Protein AF-A0A9D0W1L2-F1 (afdb_monomer_lite)

Foldseek 3Di:
DQCPPDVVNCVVVVVDDDDDDPVVVVVVLVVVLPDQDDQLVVLCVPVNDPGSVVVSVVCVVSPVVVRPPDPPPD

Radius of gyration: 15.38 Å; chains: 1; bounding box: 27×31×44 Å

Secondary structure (DSSP, 8-state):
------HHHHHHTTSS---S-HHHHHHHHHHHHHS---HHHHHHHHHHHHHHHHHHHHHHHHTTT-PPP-----

pLDDT: mean 76.89, std 13.68, range [35.56, 91.0]

Structure (mmCIF, N/CA/C/O backbone):
data_AF-A0A9D0W1L2-F1
#
_entry.id   AF-A0A9D0W1L2-F1
#
loop_
_atom_site.group_PDB
_atom_site.id
_atom_site.type_symbol
_atom_site.label_atom_id
_atom_site.label_alt_id
_atom_site.label_comp_id
_atom_site.label_asym_id
_atom_site.label_entity_id
_atom_site.label_seq_id
_atom_site.pdbx_PDB_ins_code
_atom_site.Cartn_x
_atom_site.Cartn_y
_atom_site.Cartn_z
_atom_site.occupancy
_atom_site.B_iso_or_equiv
_atom_site.auth_seq_id
_atom_site.auth_comp_id
_atom_site.auth_asym_id
_atom_site.auth_atom_id
_atom_site.pdbx_PDB_model_num
ATOM 1 N N . VAL A 1 1 ? 1.789 19.024 1.265 1.00 40.00 1 VAL A N 1
ATOM 2 C CA . VAL A 1 1 ? 0.983 18.298 2.272 1.00 40.00 1 VAL A CA 1
ATOM 3 C C . VAL A 1 1 ? 0.175 17.248 1.531 1.00 40.00 1 VAL A C 1
ATOM 5 O O . VAL A 1 1 ? -0.878 17.548 0.990 1.00 40.00 1 VAL A O 1
ATOM 8 N N . THR A 1 2 ? 0.741 16.058 1.367 1.00 44.47 2 THR A N 1
ATOM 9 C CA . THR A 1 2 ? 0.069 14.904 0.76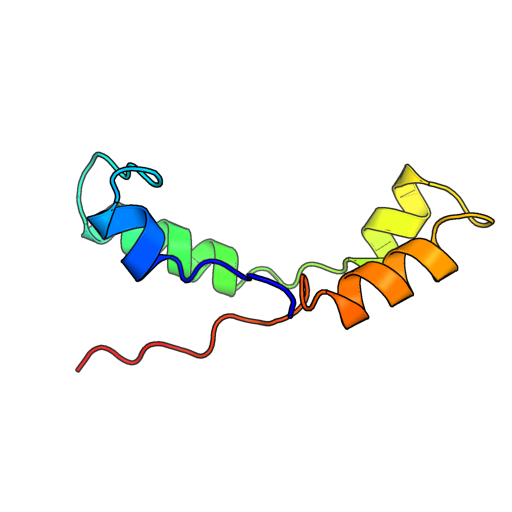4 1.00 44.47 2 THR A CA 1
ATOM 10 C C . THR A 1 2 ? -0.751 14.238 1.859 1.00 44.47 2 THR A C 1
ATOM 12 O O . THR A 1 2 ? -0.198 13.721 2.825 1.00 44.47 2 THR A O 1
ATOM 15 N N . ARG A 1 3 ? -2.077 14.316 1.756 1.00 49.94 3 ARG A N 1
ATOM 16 C CA . ARG A 1 3 ? -2.996 13.692 2.707 1.00 49.94 3 ARG A CA 1
ATOM 17 C C . ARG A 1 3 ? -3.097 12.202 2.364 1.00 49.94 3 ARG A C 1
ATOM 19 O O . ARG A 1 3 ? -4.045 11.780 1.717 1.00 49.94 3 ARG A O 1
ATOM 26 N N . SER A 1 4 ? -2.071 11.437 2.736 1.00 61.62 4 SER A N 1
ATOM 27 C CA . SER A 1 4 ? -2.194 9.987 2.887 1.00 61.62 4 SER A CA 1
ATOM 28 C C . SER A 1 4 ? -3.124 9.792 4.077 1.00 61.62 4 SER A C 1
ATOM 30 O O . SER A 1 4 ? -2.696 9.941 5.218 1.00 61.62 4 SER A O 1
ATOM 32 N N . GLU A 1 5 ? -4.425 9.662 3.821 1.00 64.69 5 GLU A N 1
ATOM 33 C CA . GLU A 1 5 ? -5.384 9.428 4.896 1.00 64.69 5 GLU A CA 1
ATOM 34 C C . GLU A 1 5 ? -5.057 8.075 5.522 1.00 64.69 5 GLU A C 1
ATOM 36 O O . GLU A 1 5 ? -5.012 7.053 4.841 1.00 64.69 5 GLU A O 1
ATOM 41 N N . ASP A 1 6 ? -4.745 8.113 6.810 1.00 75.75 6 ASP A N 1
ATOM 42 C CA . ASP A 1 6 ? -4.413 6.944 7.604 1.00 75.75 6 ASP A CA 1
ATOM 43 C C . ASP A 1 6 ? -5.617 5.972 7.640 1.00 75.75 6 ASP A C 1
ATOM 45 O O . ASP A 1 6 ? -6.757 6.419 7.818 1.00 75.75 6 ASP A O 1
ATOM 49 N N . PRO A 1 7 ? -5.419 4.662 7.409 1.00 72.00 7 PRO A N 1
ATOM 50 C CA . PRO A 1 7 ? -6.513 3.695 7.326 1.00 72.00 7 PRO A CA 1
ATOM 51 C C . PRO A 1 7 ? -7.365 3.632 8.600 1.00 72.00 7 PRO A C 1
ATOM 53 O O . PRO A 1 7 ? -8.583 3.479 8.483 1.00 72.00 7 PRO A O 1
ATOM 56 N N . ASP A 1 8 ? -6.780 3.840 9.786 1.00 76.50 8 ASP A N 1
ATOM 57 C CA . ASP A 1 8 ? -7.544 3.896 11.039 1.00 76.50 8 ASP A CA 1
ATOM 58 C C . ASP A 1 8 ? -8.485 5.105 11.021 1.00 76.50 8 ASP A C 1
ATOM 60 O O . ASP A 1 8 ? -9.686 4.989 11.275 1.00 76.50 8 ASP A O 1
ATOM 64 N N . THR A 1 9 ? -7.969 6.265 10.604 1.00 80.19 9 THR A N 1
ATOM 65 C CA . THR A 1 9 ? -8.768 7.477 10.374 1.00 80.19 9 THR A CA 1
ATOM 66 C C . TH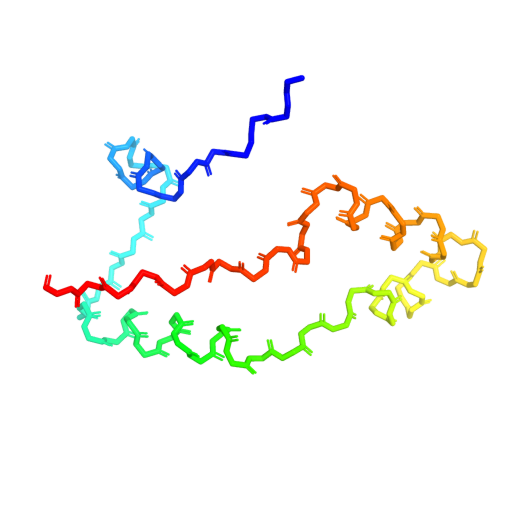R A 1 9 ? -9.918 7.212 9.393 1.00 80.19 9 THR A C 1
ATOM 68 O O . THR A 1 9 ? -11.059 7.606 9.646 1.00 80.19 9 THR A O 1
ATOM 71 N N . LEU A 1 10 ? -9.667 6.508 8.286 1.00 82.06 10 LEU A N 1
ATOM 72 C CA . LEU A 1 10 ? -10.707 6.166 7.309 1.00 82.06 10 LEU A CA 1
ATOM 73 C C . LEU A 1 10 ? -11.774 5.221 7.881 1.00 82.06 10 LEU A C 1
ATOM 75 O O . LEU A 1 10 ? -12.956 5.397 7.568 1.00 82.06 10 LEU A O 1
ATOM 79 N N . PHE A 1 11 ? -11.389 4.271 8.733 1.00 73.69 11 PHE A N 1
ATOM 80 C CA . PHE A 1 11 ? -12.307 3.363 9.423 1.00 73.69 11 PHE A CA 1
ATOM 81 C C . PHE A 1 11 ? -13.201 4.115 10.422 1.00 73.69 11 PHE A C 1
ATOM 83 O O . PHE A 1 11 ? -14.429 4.003 10.366 1.00 73.69 11 PHE A O 1
ATOM 90 N N . PHE A 1 12 ? -12.623 4.978 11.266 1.00 79.50 12 PHE A N 1
ATOM 91 C CA . PHE A 1 12 ? -13.384 5.784 12.232 1.00 79.50 12 PHE A CA 1
ATOM 92 C C . PHE A 1 12 ? -14.315 6.804 11.561 1.00 79.50 12 PHE A C 1
ATOM 94 O O . PHE A 1 12 ? -15.405 7.076 12.067 1.00 79.50 12 PHE A O 1
ATOM 101 N N . HIS A 1 13 ? -13.936 7.320 10.387 1.00 88.69 13 HIS A N 1
ATOM 102 C CA . HIS A 1 13 ? -14.795 8.177 9.566 1.00 88.69 13 HIS A CA 1
ATOM 103 C C . HIS A 1 13 ? -15.794 7.409 8.685 1.00 88.69 13 HIS A C 1
ATOM 105 O O . HIS A 1 13 ? -16.503 8.044 7.901 1.00 88.69 13 HIS A O 1
ATOM 111 N N . ARG A 1 14 ? -15.875 6.072 8.788 1.00 81.69 14 ARG A N 1
ATOM 112 C CA . ARG A 1 14 ? -16.735 5.209 7.952 1.00 81.69 14 ARG A CA 1
ATOM 113 C C . ARG A 1 14 ? -16.519 5.390 6.443 1.00 81.69 14 ARG A C 1
ATOM 115 O O . ARG A 1 14 ? -17.426 5.174 5.645 1.00 81.69 14 ARG A O 1
ATOM 122 N N . ARG A 1 15 ? -15.316 5.809 6.049 1.00 82.06 15 ARG A N 1
ATOM 123 C CA . ARG A 1 15 ? -14.883 5.922 4.646 1.00 82.06 15 ARG A CA 1
ATOM 124 C C . ARG A 1 15 ? -14.181 4.659 4.157 1.00 82.06 15 ARG A C 1
ATOM 126 O O . ARG A 1 15 ? -14.071 4.463 2.953 1.00 82.06 15 ARG A O 1
ATOM 133 N N . LEU A 1 16 ? -13.753 3.810 5.086 1.00 79.56 16 LEU A N 1
ATOM 134 C CA . LEU A 1 16 ? -13.336 2.436 4.854 1.00 79.56 16 LEU A CA 1
ATOM 135 C C . LEU A 1 16 ? -14.271 1.524 5.657 1.00 79.56 16 LEU A C 1
ATOM 137 O O . LEU A 1 16 ? -14.364 1.662 6.875 1.00 79.56 16 LEU A O 1
ATOM 141 N N . ILE A 1 17 ? -14.980 0.628 4.971 1.00 78.94 17 ILE A N 1
ATOM 142 C CA . ILE A 1 17 ? -15.866 -0.369 5.581 1.00 78.94 17 ILE A CA 1
ATOM 143 C C . ILE A 1 17 ? -15.260 -1.743 5.297 1.00 78.94 17 ILE A C 1
ATOM 145 O O . ILE A 1 17 ? -15.027 -2.090 4.141 1.00 78.94 17 ILE A O 1
ATOM 149 N N . LEU A 1 18 ? -14.992 -2.502 6.356 1.00 76.81 18 LEU A N 1
ATOM 150 C CA . LEU A 1 18 ? -14.549 -3.892 6.301 1.00 76.81 18 LEU A CA 1
ATOM 151 C C . LEU A 1 18 ? -15.592 -4.718 7.058 1.00 76.81 18 LEU A C 1
ATOM 153 O O . LEU A 1 18 ? -15.781 -4.522 8.256 1.00 76.81 18 LEU A O 1
ATOM 157 N N . GLU A 1 19 ? -16.298 -5.591 6.347 1.00 77.75 19 GLU A N 1
ATOM 158 C CA . GLU A 1 19 ? -17.321 -6.486 6.900 1.00 77.75 19 GLU A CA 1
ATOM 159 C C . GLU A 1 19 ? -16.797 -7.931 6.907 1.00 77.75 19 GLU A C 1
ATOM 161 O O . GLU A 1 19 ? -16.015 -8.313 6.035 1.00 77.75 19 GLU A O 1
ATOM 166 N N . GLY A 1 20 ? -17.228 -8.737 7.883 1.00 82.81 20 GLY A N 1
ATOM 167 C CA . GLY A 1 20 ? -16.796 -10.129 8.063 1.00 82.81 20 GLY A CA 1
ATOM 168 C C . GLY A 1 20 ? -16.020 -10.371 9.363 1.00 82.81 20 GLY A C 1
ATOM 169 O O . GLY A 1 20 ? -15.981 -9.517 10.245 1.00 82.81 20 GLY A O 1
ATOM 170 N N . GLU A 1 21 ? -15.416 -11.557 9.485 1.00 85.56 21 GLU A N 1
ATOM 171 C CA . GLU A 1 21 ? -14.589 -11.937 10.638 1.00 85.56 21 GLU A CA 1
ATOM 172 C C . GLU A 1 21 ? -13.260 -11.170 10.636 1.00 85.56 21 GLU A C 1
ATOM 174 O O . GLU A 1 21 ? -12.513 -11.203 9.652 1.00 85.56 21 GLU A O 1
ATOM 179 N N . THR A 1 22 ? -12.921 -10.537 11.762 1.00 83.88 22 THR A N 1
ATOM 180 C CA . THR A 1 22 ? -11.667 -9.782 11.941 1.00 83.88 22 THR A CA 1
ATOM 181 C C . THR A 1 22 ? -10.436 -10.618 11.586 1.00 83.88 22 THR A C 1
ATOM 183 O O . THR A 1 22 ? -9.493 -10.113 10.977 1.00 83.88 22 THR A O 1
ATOM 186 N N . GLU A 1 23 ? -10.460 -11.914 11.911 1.00 85.12 23 GLU A N 1
ATOM 187 C CA . GLU A 1 23 ? -9.380 -12.850 11.592 1.00 85.12 23 GLU A CA 1
ATOM 188 C C . GLU A 1 23 ? -9.166 -12.978 10.074 1.00 85.12 23 GLU A C 1
ATOM 190 O O . GLU A 1 23 ? -8.033 -12.955 9.597 1.00 85.12 23 GLU A O 1
ATOM 195 N N . THR A 1 24 ? -10.249 -13.010 9.292 1.00 85.88 24 THR A N 1
ATOM 196 C CA . THR A 1 24 ? -10.176 -13.070 7.823 1.00 85.88 24 THR A CA 1
ATOM 197 C C . THR A 1 24 ? -9.608 -11.776 7.248 1.00 85.88 24 THR A C 1
ATOM 199 O O . THR A 1 24 ? -8.743 -11.816 6.372 1.00 85.88 24 THR A O 1
ATOM 202 N N . GLY A 1 25 ? -10.035 -10.625 7.775 1.00 85.19 25 GLY A N 1
ATOM 203 C CA . GLY A 1 25 ? -9.470 -9.329 7.396 1.00 85.19 25 GLY A CA 1
ATOM 204 C C . GLY A 1 25 ? -7.964 -9.258 7.659 1.00 85.19 25 GLY A C 1
ATOM 205 O O . GLY A 1 25 ? -7.204 -8.800 6.805 1.00 85.19 25 GLY A O 1
ATOM 206 N N . LEU A 1 26 ? -7.514 -9.792 8.798 1.00 86.75 26 LEU A N 1
ATOM 207 C CA . LEU A 1 26 ? -6.098 -9.856 9.151 1.00 86.75 26 LEU A CA 1
ATOM 208 C C . LEU A 1 26 ? -5.310 -10.800 8.230 1.00 86.75 26 LEU A C 1
ATOM 210 O O . LEU A 1 26 ? -4.207 -10.452 7.808 1.00 86.75 26 LEU A O 1
ATOM 214 N N . TYR A 1 27 ? -5.873 -11.958 7.871 1.00 86.56 27 TYR A N 1
ATOM 215 C CA . TYR A 1 27 ? -5.255 -12.861 6.895 1.00 86.56 27 TYR A CA 1
ATOM 216 C C . TYR A 1 27 ? -5.096 -12.202 5.527 1.00 86.56 27 TYR A C 1
ATOM 218 O O . TYR A 1 27 ? -4.015 -12.278 4.947 1.00 86.56 27 TYR A O 1
ATOM 226 N N . ILE A 1 28 ? -6.132 -11.524 5.027 1.00 85.81 28 ILE A N 1
ATOM 227 C CA . ILE A 1 28 ? -6.077 -10.810 3.744 1.00 85.81 28 ILE A CA 1
ATOM 228 C C . ILE A 1 28 ? -5.025 -9.700 3.800 1.00 85.81 28 ILE A C 1
ATOM 230 O O . ILE A 1 28 ? -4.212 -9.582 2.888 1.00 85.81 28 ILE A O 1
ATOM 234 N N . LYS A 1 29 ? -4.984 -8.926 4.888 1.00 83.38 29 LYS A N 1
ATOM 235 C CA . LYS A 1 29 ? -3.982 -7.877 5.099 1.00 83.38 29 LYS A CA 1
ATOM 236 C C . LYS A 1 29 ? -2.562 -8.441 5.082 1.00 83.38 29 LYS A C 1
ATOM 238 O O . LYS A 1 29 ? -1.719 -7.951 4.342 1.00 83.38 29 LYS A O 1
ATOM 243 N N . ASN A 1 30 ? -2.310 -9.512 5.831 1.00 85.12 30 ASN A N 1
ATOM 244 C CA . ASN A 1 30 ? -0.995 -10.153 5.876 1.00 85.12 30 ASN A CA 1
ATOM 245 C C . ASN A 1 30 ? -0.607 -10.786 4.531 1.00 85.12 30 ASN A C 1
ATOM 247 O O . ASN A 1 30 ? 0.566 -10.763 4.164 1.00 85.12 30 ASN A O 1
ATOM 251 N N . LEU A 1 31 ? -1.578 -11.331 3.790 1.00 87.44 31 LEU A N 1
ATOM 252 C CA . LEU A 1 31 ? -1.370 -11.840 2.437 1.00 87.44 31 LEU A CA 1
ATOM 253 C C . LEU A 1 31 ? -0.949 -10.712 1.491 1.00 87.44 31 LEU A C 1
ATOM 255 O O . LEU A 1 31 ? 0.060 -10.848 0.810 1.00 87.44 31 LEU A O 1
ATOM 259 N N . LEU A 1 32 ? -1.690 -9.600 1.472 1.00 84.50 32 LEU A N 1
ATOM 260 C CA . LEU A 1 32 ? -1.383 -8.439 0.635 1.00 84.50 32 LEU A CA 1
ATOM 261 C C . LEU A 1 32 ? -0.036 -7.806 1.007 1.00 84.50 32 LEU A C 1
ATOM 263 O O . LEU A 1 32 ? 0.729 -7.457 0.114 1.00 84.50 32 LEU A O 1
ATOM 267 N N . ASP A 1 33 ? 0.290 -7.737 2.299 1.00 79.50 33 ASP A N 1
ATOM 268 C CA . ASP A 1 33 ? 1.589 -7.260 2.787 1.00 79.50 33 ASP A CA 1
ATOM 269 C C . ASP A 1 33 ? 2.750 -8.154 2.334 1.00 79.50 33 ASP A C 1
ATOM 271 O O . ASP A 1 33 ? 3.870 -7.668 2.169 1.00 79.50 33 ASP A O 1
ATOM 275 N N . ALA A 1 34 ? 2.511 -9.458 2.169 1.00 83.44 34 ALA A N 1
ATOM 276 C CA . ALA A 1 34 ? 3.515 -10.418 1.720 1.00 83.44 34 ALA A CA 1
ATOM 277 C C . ALA A 1 34 ? 3.747 -10.369 0.203 1.00 83.44 34 ALA A C 1
ATOM 279 O O . ALA A 1 34 ? 4.813 -10.781 -0.258 1.00 83.44 34 ALA A O 1
ATOM 280 N N . LEU A 1 35 ? 2.790 -9.845 -0.571 1.00 83.12 35 LEU A N 1
ATOM 281 C CA . LEU A 1 35 ? 2.982 -9.615 -1.998 1.00 83.12 35 LEU A CA 1
ATOM 282 C C . LEU A 1 35 ? 4.031 -8.512 -2.192 1.00 83.12 35 LEU A C 1
ATOM 284 O O . LEU A 1 35 ? 3.950 -7.431 -1.610 1.00 83.12 35 LEU A O 1
ATOM 288 N N . ASP A 1 36 ? 5.061 -8.803 -2.980 1.00 77.75 36 ASP A N 1
ATOM 289 C CA . ASP A 1 36 ? 6.036 -7.807 -3.420 1.00 77.75 36 ASP A CA 1
ATOM 290 C C . ASP A 1 36 ? 5.535 -7.201 -4.732 1.00 77.75 36 ASP A C 1
ATOM 292 O O . ASP A 1 36 ? 5.723 -7.769 -5.808 1.00 77.75 36 ASP A O 1
ATOM 296 N N . PHE A 1 37 ? 4.7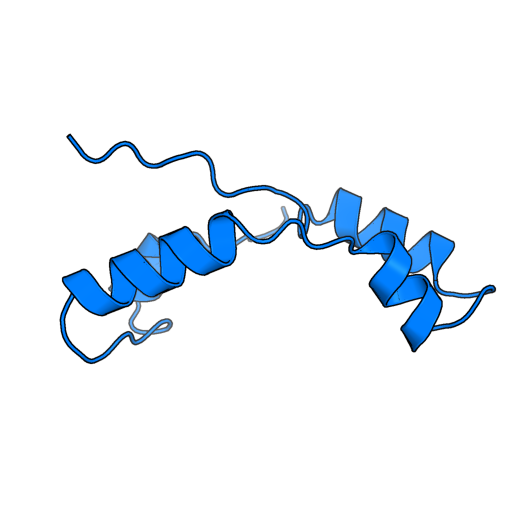80 -6.105 -4.628 1.00 80.75 37 PHE A N 1
ATOM 297 C CA . PHE A 1 37 ? 4.264 -5.398 -5.796 1.00 80.75 37 PHE A CA 1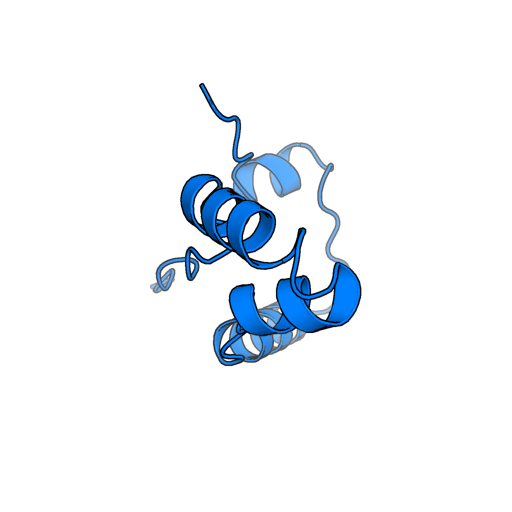
ATOM 298 C C . PHE A 1 37 ? 5.366 -4.544 -6.421 1.00 80.75 37 PHE A C 1
ATOM 300 O O . PHE A 1 37 ? 5.781 -3.538 -5.848 1.00 80.75 37 PHE A O 1
ATOM 307 N N . ASP A 1 38 ? 5.794 -4.924 -7.624 1.00 85.88 38 ASP A N 1
ATOM 308 C CA . ASP A 1 38 ? 6.683 -4.113 -8.452 1.00 85.88 38 ASP A CA 1
ATOM 309 C C . ASP A 1 38 ? 5.862 -3.071 -9.225 1.00 85.88 38 ASP A C 1
ATOM 311 O O . ASP A 1 38 ? 5.311 -3.328 -10.304 1.00 85.88 38 ASP A O 1
ATOM 315 N N . TRP A 1 39 ? 5.739 -1.884 -8.632 1.00 82.62 39 TRP A N 1
ATOM 316 C CA . TRP A 1 39 ? 5.025 -0.771 -9.245 1.00 82.62 39 TRP A CA 1
ATOM 317 C C . TRP A 1 39 ? 5.699 -0.284 -10.529 1.00 82.62 39 TRP A C 1
ATOM 319 O O . TRP A 1 39 ? 4.992 0.087 -11.466 1.00 82.62 39 TRP A O 1
ATOM 329 N N . ASP A 1 40 ? 7.030 -0.326 -10.624 1.00 84.62 40 ASP A N 1
ATOM 330 C CA . ASP A 1 40 ? 7.751 0.117 -11.819 1.00 84.62 40 ASP A CA 1
ATOM 331 C C . ASP A 1 40 ? 7.436 -0.790 -13.012 1.00 84.62 40 ASP A C 1
ATOM 333 O O . ASP A 1 40 ? 7.041 -0.297 -14.074 1.00 84.62 40 ASP A O 1
ATOM 337 N N . ALA A 1 41 ? 7.506 -2.110 -12.813 1.00 85.69 41 ALA A N 1
ATOM 338 C CA . ALA A 1 41 ? 7.141 -3.084 -13.837 1.00 85.69 41 ALA A CA 1
ATOM 339 C C . ALA A 1 41 ? 5.663 -2.964 -14.239 1.00 85.69 41 ALA A C 1
ATOM 341 O O . ALA A 1 41 ? 5.326 -3.050 -15.423 1.00 85.69 41 ALA A O 1
ATOM 342 N N . HIS A 1 42 ? 4.769 -2.719 -13.273 1.00 86.44 42 HIS A N 1
ATOM 343 C CA . HIS A 1 42 ? 3.350 -2.518 -13.556 1.00 86.44 42 HIS A CA 1
ATOM 344 C C . HIS A 1 42 ? 3.105 -1.273 -14.424 1.00 86.44 42 HIS A C 1
ATOM 346 O O . HIS A 1 42 ? 2.392 -1.344 -15.428 1.00 86.44 42 HIS A O 1
ATOM 352 N N . PHE A 1 43 ? 3.715 -0.133 -14.086 1.00 87.94 43 PHE A N 1
ATOM 353 C CA . PHE A 1 43 ? 3.559 1.091 -14.874 1.00 87.94 43 PHE A CA 1
ATOM 354 C C . PHE A 1 43 ? 4.203 0.986 -16.252 1.00 87.94 43 PHE A C 1
ATOM 356 O O . PHE A 1 43 ? 3.641 1.505 -17.217 1.00 87.94 43 PHE A O 1
ATOM 363 N N . GLU A 1 44 ? 5.343 0.310 -16.378 1.00 87.75 44 GLU A N 1
ATOM 364 C CA . GLU A 1 44 ? 5.955 0.048 -17.680 1.00 87.75 44 GLU A CA 1
ATOM 365 C C . GLU A 1 44 ? 5.052 -0.820 -18.567 1.00 87.75 44 GLU A C 1
ATOM 367 O O . GLU A 1 44 ? 4.862 -0.496 -19.741 1.00 87.75 44 GLU A O 1
ATOM 372 N N . ALA A 1 45 ? 4.419 -1.852 -18.002 1.00 89.44 45 ALA A N 1
ATOM 373 C CA . ALA A 1 45 ? 3.494 -2.719 -18.726 1.00 89.44 45 ALA A CA 1
ATOM 374 C C . ALA A 1 45 ? 2.208 -1.997 -19.172 1.00 89.44 45 ALA A C 1
ATOM 376 O O . ALA A 1 45 ? 1.718 -2.241 -20.275 1.00 89.44 45 ALA A O 1
ATOM 377 N N . VAL A 1 46 ? 1.656 -1.107 -18.338 1.00 91.00 46 VAL A N 1
ATOM 378 C CA . VAL A 1 46 ? 0.372 -0.431 -18.608 1.00 91.00 46 VAL A CA 1
ATOM 379 C C . VAL A 1 46 ? 0.540 0.840 -19.444 1.00 91.00 46 VAL A C 1
ATOM 381 O O . VAL A 1 46 ? -0.242 1.089 -20.361 1.00 91.00 46 VAL A O 1
ATOM 384 N N . LEU A 1 47 ? 1.541 1.667 -19.133 1.00 90.00 47 LEU A N 1
ATOM 385 C CA . LEU A 1 47 ? 1.737 2.988 -19.748 1.00 90.00 47 LEU A CA 1
ATOM 386 C C . LEU A 1 47 ? 2.801 2.978 -20.857 1.00 90.00 47 LEU A C 1
ATOM 388 O O . LEU A 1 47 ? 2.960 3.965 -21.583 1.00 90.00 47 LEU A O 1
ATOM 392 N N . GLY A 1 48 ? 3.521 1.867 -21.009 1.00 89.31 48 GLY A N 1
ATOM 393 C CA . GLY A 1 48 ? 4.553 1.678 -22.017 1.00 89.31 48 GLY A CA 1
ATOM 394 C C . GLY A 1 48 ? 5.861 2.433 -21.725 1.00 89.31 48 GLY A C 1
ATOM 395 O O . GLY A 1 48 ? 5.951 3.241 -20.798 1.00 89.31 48 GLY A O 1
ATOM 396 N N . PRO A 1 49 ? 6.895 2.251 -22.568 1.00 86.19 49 PRO A N 1
ATOM 397 C CA . PRO A 1 49 ? 8.270 2.663 -22.257 1.00 86.19 49 PRO A CA 1
ATOM 398 C C . PRO A 1 49 ? 8.492 4.179 -22.151 1.00 86.19 49 PRO A C 1
ATOM 400 O O . PRO A 1 49 ? 9.491 4.628 -21.594 1.00 86.19 49 PRO A O 1
ATOM 403 N N . ARG A 1 50 ? 7.583 4.998 -22.699 1.00 85.12 50 ARG A N 1
ATOM 404 C CA . ARG A 1 50 ? 7.702 6.467 -22.661 1.00 85.12 50 ARG A CA 1
ATOM 405 C C . ARG A 1 50 ? 7.098 7.087 -21.404 1.00 85.12 50 ARG A C 1
ATOM 407 O O . ARG A 1 50 ? 7.579 8.127 -20.962 1.00 85.12 50 ARG A O 1
ATOM 414 N N . LEU A 1 51 ? 6.050 6.474 -20.852 1.00 87.31 51 LEU A N 1
ATOM 415 C CA . LEU A 1 51 ? 5.291 7.014 -19.720 1.00 87.31 51 LEU A CA 1
ATOM 416 C C . LEU A 1 51 ? 5.434 6.169 -18.445 1.00 87.31 51 LEU A C 1
ATOM 418 O O . LEU A 1 51 ? 5.202 6.694 -17.361 1.00 87.31 51 LEU A O 1
ATOM 422 N N . GLY A 1 52 ? 5.896 4.922 -18.554 1.00 86.38 52 GLY A N 1
ATOM 423 C CA . GLY A 1 52 ? 6.176 4.029 -17.429 1.00 86.38 52 GLY A CA 1
ATOM 424 C C . GLY A 1 52 ? 7.221 4.585 -16.457 1.00 86.38 52 GLY A C 1
ATOM 425 O O . GLY A 1 52 ? 6.880 4.830 -15.304 1.00 86.38 52 GLY A O 1
ATOM 426 N N . PRO A 1 53 ? 8.457 4.902 -16.894 1.00 87.06 53 PRO A N 1
ATOM 427 C CA . PRO A 1 53 ? 9.505 5.388 -15.992 1.00 87.06 53 PRO A CA 1
ATOM 428 C C . PRO A 1 53 ? 9.164 6.670 -15.204 1.00 87.06 53 PRO A C 1
ATOM 430 O O . PRO A 1 53 ? 9.472 6.739 -14.010 1.00 87.06 53 PRO A O 1
ATOM 433 N N . PRO A 1 54 ? 8.551 7.720 -15.798 1.00 88.75 54 PRO A N 1
ATOM 434 C CA . PRO A 1 54 ? 8.132 8.880 -15.016 1.00 88.75 54 PRO A CA 1
ATOM 435 C C . PRO A 1 54 ? 6.950 8.573 -14.082 1.00 88.75 54 PRO A C 1
ATOM 437 O O . PRO A 1 54 ? 6.894 9.167 -13.003 1.00 88.75 54 PRO A O 1
ATOM 440 N N . ALA A 1 55 ? 6.047 7.655 -14.452 1.00 86.06 55 ALA A N 1
ATOM 441 C CA . ALA A 1 55 ? 4.935 7.223 -13.605 1.00 86.06 55 ALA A CA 1
ATOM 442 C C . ALA A 1 55 ? 5.406 6.383 -12.406 1.00 86.06 55 ALA A C 1
ATOM 444 O O . ALA A 1 55 ? 5.017 6.689 -11.282 1.00 86.06 55 ALA A O 1
ATOM 445 N N . GLY A 1 56 ? 6.324 5.433 -12.607 1.00 84.56 56 GLY A N 1
ATOM 446 C CA . GLY A 1 56 ? 6.953 4.659 -11.529 1.00 84.56 56 GLY A CA 1
ATOM 447 C C . GLY A 1 56 ? 7.668 5.559 -10.520 1.00 84.56 56 GLY A C 1
ATOM 448 O O . GLY A 1 56 ? 7.355 5.570 -9.332 1.00 84.56 56 GLY A O 1
ATOM 449 N N . LYS A 1 57 ? 8.498 6.502 -10.994 1.00 84.19 57 LYS A N 1
ATOM 450 C CA . LYS A 1 57 ? 9.127 7.524 -10.126 1.00 84.19 57 LYS A CA 1
ATOM 451 C C . LYS A 1 57 ? 8.132 8.429 -9.393 1.00 84.19 57 LYS A C 1
ATOM 453 O O . LYS A 1 57 ? 8.500 9.066 -8.399 1.00 84.19 57 LYS A O 1
ATOM 458 N N . ALA A 1 58 ? 6.925 8.611 -9.922 1.00 85.12 58 ALA A N 1
ATOM 459 C CA . ALA A 1 58 ? 5.869 9.351 -9.242 1.00 85.12 58 ALA A CA 1
ATOM 460 C C . ALA A 1 58 ? 5.193 8.484 -8.172 1.00 85.12 58 ALA A C 1
ATOM 462 O O . ALA A 1 58 ? 4.973 8.984 -7.073 1.00 85.12 58 ALA A O 1
ATOM 463 N N . ALA A 1 59 ? 4.952 7.202 -8.451 1.00 82.56 59 ALA A N 1
ATOM 464 C CA . ALA A 1 59 ? 4.431 6.231 -7.492 1.00 82.56 59 ALA A CA 1
ATOM 465 C C . ALA A 1 59 ? 5.342 6.087 -6.264 1.00 82.56 59 ALA A C 1
ATOM 467 O O . ALA A 1 59 ? 4.877 6.302 -5.141 1.00 82.56 59 ALA A O 1
ATOM 468 N N . HIS A 1 60 ? 6.654 5.951 -6.489 1.00 81.69 60 HIS A N 1
ATOM 469 C CA . HIS A 1 60 ? 7.673 5.958 -5.432 1.00 81.69 60 HIS A CA 1
ATOM 470 C C . HIS A 1 60 ? 7.625 7.227 -4.573 1.00 81.69 60 HIS A C 1
ATOM 472 O O . HIS A 1 60 ? 7.692 7.177 -3.345 1.00 81.69 60 HIS A O 1
ATOM 478 N N . ARG A 1 61 ? 7.470 8.401 -5.204 1.00 76.88 61 ARG A N 1
ATOM 479 C CA . ARG A 1 61 ? 7.374 9.694 -4.493 1.00 76.88 61 ARG A CA 1
ATOM 480 C C . ARG A 1 61 ? 6.069 9.862 -3.725 1.00 76.88 61 ARG A C 1
ATOM 482 O O . ARG A 1 61 ? 6.059 10.528 -2.690 1.00 76.88 61 ARG A O 1
ATOM 489 N N . LEU A 1 62 ? 4.984 9.280 -4.223 1.00 76.19 62 LEU A N 1
ATOM 490 C CA . LEU A 1 62 ? 3.703 9.216 -3.527 1.00 76.19 62 LEU A CA 1
ATOM 491 C C . LEU A 1 62 ? 3.717 8.161 -2.413 1.00 76.19 62 LEU A C 1
ATOM 493 O O . LEU A 1 62 ? 2.851 8.189 -1.543 1.00 76.19 62 LEU A O 1
ATOM 497 N N . GLY A 1 63 ? 4.739 7.301 -2.382 1.00 70.94 63 GLY A N 1
ATOM 498 C CA . GLY A 1 63 ? 4.871 6.234 -1.407 1.00 70.94 63 GLY A CA 1
ATOM 499 C 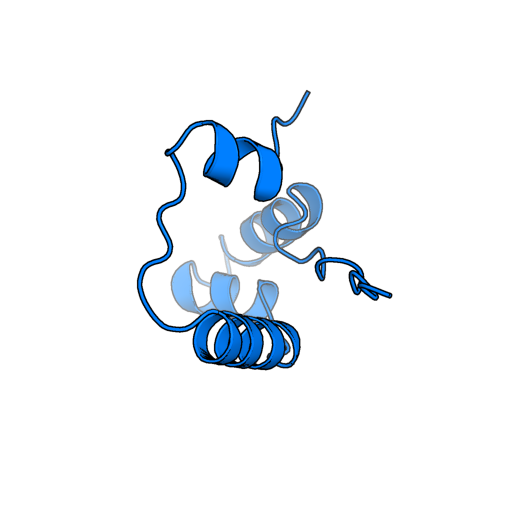C . GLY A 1 63 ? 3.814 5.153 -1.588 1.00 70.94 63 GLY A C 1
ATOM 500 O O . GLY A 1 63 ? 3.409 4.570 -0.590 1.00 70.94 63 GLY A O 1
ATOM 501 N N . LEU A 1 64 ? 3.368 4.894 -2.823 1.00 74.75 64 LEU A N 1
ATOM 502 C CA . LEU A 1 64 ? 2.508 3.738 -3.135 1.00 74.75 64 LEU A CA 1
ATOM 503 C C . LEU A 1 64 ? 3.231 2.406 -2.860 1.00 74.75 64 LEU A C 1
ATOM 505 O O . LEU A 1 64 ? 2.612 1.373 -2.626 1.00 74.75 64 LEU A O 1
ATOM 509 N N . ASP A 1 65 ? 4.554 2.487 -2.814 1.00 67.81 65 ASP A N 1
ATOM 510 C CA . ASP A 1 65 ? 5.532 1.457 -2.506 1.00 67.81 65 ASP A CA 1
ATOM 511 C C . ASP A 1 65 ? 5.831 1.367 -1.001 1.00 67.81 65 ASP A C 1
ATOM 513 O O . ASP A 1 65 ? 6.589 0.495 -0.566 1.00 67.81 65 ASP A O 1
ATOM 517 N N . ARG A 1 66 ? 5.279 2.274 -0.171 1.00 64.25 66 ARG A N 1
ATOM 518 C CA . ARG A 1 66 ? 5.449 2.178 1.283 1.00 64.25 66 ARG A CA 1
ATOM 519 C C . ARG A 1 66 ? 4.737 0.923 1.763 1.00 64.25 66 ARG A C 1
ATOM 521 O O . ARG A 1 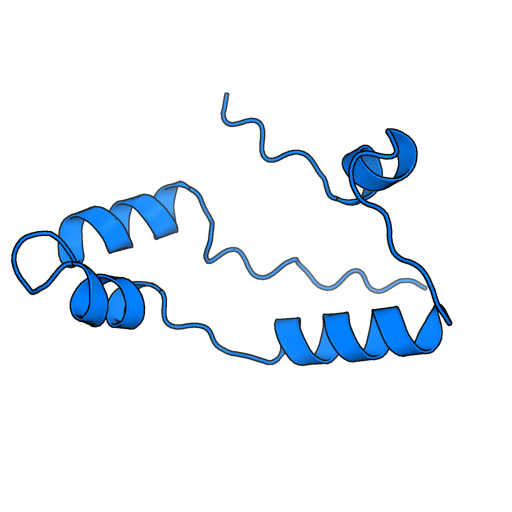66 ? 3.525 0.920 1.957 1.00 64.25 66 ARG A O 1
ATOM 528 N N . ARG A 1 67 ? 5.530 -0.120 2.021 1.00 60.47 67 ARG A N 1
ATOM 529 C CA . ARG A 1 67 ? 5.162 -1.234 2.896 1.00 60.47 67 ARG A CA 1
ATOM 530 C C . ARG A 1 67 ? 4.555 -0.622 4.167 1.00 60.47 67 ARG A C 1
ATOM 532 O O . ARG A 1 67 ? 5.254 0.161 4.818 1.00 60.47 67 ARG A O 1
ATOM 539 N N . PRO A 1 68 ? 3.295 -0.912 4.525 1.00 57.91 68 PRO A N 1
ATOM 540 C CA . PRO A 1 68 ? 2.788 -0.503 5.822 1.00 57.91 68 PRO A CA 1
ATOM 541 C C . PRO A 1 68 ? 3.670 -1.188 6.865 1.00 57.91 68 PRO A C 1
ATOM 543 O O . PRO A 1 68 ? 3.787 -2.416 6.900 1.00 57.91 68 PRO A O 1
ATOM 546 N N . GLU A 1 69 ? 4.393 -0.388 7.649 1.00 55.44 69 GLU A N 1
ATOM 547 C CA . GLU A 1 69 ? 5.221 -0.905 8.729 1.00 55.44 69 GLU A CA 1
ATOM 548 C C . GLU A 1 69 ? 4.366 -1.822 9.597 1.00 55.44 69 GLU A C 1
ATOM 550 O O . GLU A 1 69 ? 3.205 -1.532 9.897 1.00 55.44 69 GLU A O 1
ATOM 555 N N . ARG A 1 70 ? 4.938 -2.977 9.943 1.00 50.69 70 ARG A N 1
ATOM 556 C CA . ARG A 1 70 ? 4.271 -4.019 10.714 1.00 50.69 70 ARG A CA 1
ATOM 557 C C . ARG A 1 70 ? 3.751 -3.408 12.009 1.00 50.69 70 ARG A C 1
ATOM 559 O O . ARG A 1 70 ? 4.503 -3.276 12.974 1.00 50.69 70 ARG A O 1
ATOM 566 N N . ALA A 1 71 ? 2.456 -3.109 12.043 1.00 45.88 71 ALA A N 1
ATOM 567 C CA . ALA A 1 71 ? 1.698 -2.986 13.269 1.00 45.88 71 ALA A CA 1
ATOM 568 C C . ALA A 1 71 ? 1.773 -4.349 13.965 1.00 45.88 71 ALA A C 1
ATOM 570 O O . ALA A 1 71 ? 0.948 -5.238 13.771 1.00 45.88 71 ALA A O 1
ATOM 571 N N . THR A 1 72 ? 2.847 -4.529 14.729 1.00 46.31 72 THR A N 1
ATOM 572 C CA . THR A 1 72 ? 2.900 -5.442 15.857 1.00 46.31 72 THR A CA 1
ATOM 573 C C . THR A 1 72 ? 1.853 -4.920 16.831 1.00 46.31 72 THR A C 1
ATOM 575 O O . THR A 1 72 ? 2.154 -4.108 17.702 1.00 46.31 72 THR A O 1
ATOM 578 N N . GLN A 1 73 ? 0.598 -5.321 16.625 1.00 42.53 73 GLN A N 1
ATOM 579 C CA . GLN A 1 73 ? -0.374 -5.337 17.705 1.00 42.53 73 GLN A CA 1
ATOM 580 C C . GLN A 1 73 ? 0.135 -6.369 18.712 1.00 42.53 73 GLN A C 1
ATOM 582 O O . GLN A 1 73 ? 0.121 -7.573 18.452 1.00 42.53 73 GLN A O 1
ATOM 587 N N . ARG A 1 74 ? 0.698 -5.856 19.806 1.00 35.56 74 ARG A N 1
ATOM 588 C CA . ARG A 1 74 ? 0.687 -6.532 21.100 1.00 35.56 74 ARG A CA 1
ATOM 589 C C . ARG A 1 74 ? -0.685 -6.372 21.734 1.00 35.56 74 ARG A C 1
ATOM 591 O O . ARG A 1 74 ? -1.304 -5.315 21.483 1.00 35.56 74 ARG A O 1
#

Sequence (74 aa):
VTRSEDPDTLFFHRRLILEGETETGLYIKNLLDALDFDWDAHFEAVLGPRLGPPAGKAAHRLGLDRRPERATQR